Protein AF-A0A845Y458-F1 (afdb_monomer)

pLDDT: mean 92.08, std 4.62, range [66.06, 97.56]

Mean predicted aligned error: 4.81 Å

Sequence (166 aa):
ALAISMTICAVGYGLASWLGFNKGGILVETVLIVMLATLFPSYLGRITAAEKIGYLLMQVFFAVIGASANVEIVLRVGSVLFIFAGLILAIHLLVLLGVGRLLGLDLAELVIASNANMGGPTTAAAMATARQWDKLVTPAILCGTLGYAVATFIGVGLGNFLRSLG

Foldseek 3Di:
DVVVLVVLLVVLCVVCVVVVNNVCSVLSSLVSVVVCCVVPVVVVVVVPCPVVVVVVVVVVVVVVVVVPDDPVVCVVVVVVVVVVVVVVLVVLLCCLCVVCVVVVHDPLLSVLLSCCQPVNLVRSLVVCVVVVVNVCNVV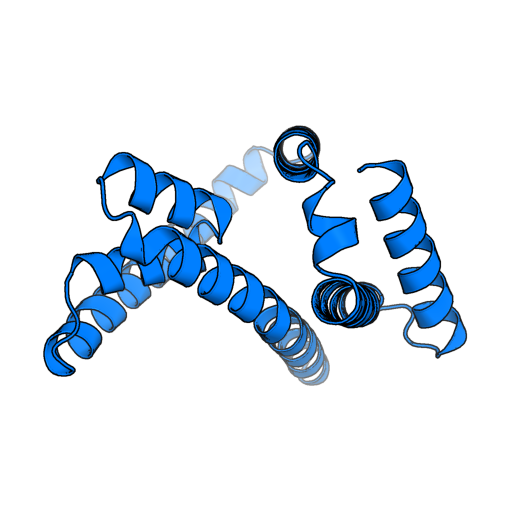SNCSSSVCCSPVSCVVVVVVVVVVVVD

Structure (mmCIF, N/CA/C/O backbone):
data_AF-A0A845Y458-F1
#
_entry.id   AF-A0A845Y458-F1
#
loop_
_atom_site.group_PDB
_atom_site.id
_atom_site.type_symbol
_atom_site.label_atom_id
_atom_site.label_alt_id
_atom_site.label_comp_id
_atom_site.label_asym_id
_atom_site.label_entity_id
_atom_site.label_seq_id
_atom_site.pdbx_PDB_ins_code
_atom_site.Cartn_x
_atom_site.Cartn_y
_atom_site.Cartn_z
_atom_site.occupancy
_atom_site.B_iso_or_equiv
_atom_site.auth_seq_id
_atom_site.auth_comp_id
_atom_site.auth_asym_id
_atom_site.auth_atom_id
_atom_site.pdbx_PDB_model_num
ATOM 1 N N . ALA A 1 1 ? 4.409 -18.755 8.802 1.00 85.00 1 ALA A N 1
ATOM 2 C CA . ALA A 1 1 ? 4.381 -17.508 8.010 1.00 85.00 1 ALA A CA 1
ATOM 3 C C . ALA A 1 1 ? 5.213 -17.668 6.742 1.00 85.00 1 ALA A C 1
ATOM 5 O O . ALA A 1 1 ? 4.617 -17.908 5.709 1.00 85.00 1 ALA A O 1
ATOM 6 N N . LEU A 1 2 ? 6.551 -17.679 6.829 1.00 90.12 2 LEU A N 1
ATOM 7 C CA . LEU A 1 2 ? 7.449 -17.759 5.662 1.00 90.12 2 LEU A CA 1
ATOM 8 C C . LEU A 1 2 ? 7.154 -18.914 4.704 1.00 90.12 2 LEU A C 1
ATOM 10 O O . LEU A 1 2 ? 6.979 -18.669 3.522 1.00 90.12 2 LEU A O 1
ATOM 14 N N . ALA A 1 3 ? 7.037 -20.147 5.209 1.00 91.69 3 ALA A N 1
ATOM 15 C CA . ALA A 1 3 ? 6.729 -21.300 4.361 1.00 91.69 3 ALA A CA 1
ATOM 16 C C . ALA A 1 3 ? 5.394 -21.133 3.615 1.00 91.69 3 ALA A C 1
ATOM 18 O O . ALA A 1 3 ? 5.312 -21.421 2.433 1.00 91.69 3 ALA A O 1
ATOM 19 N N . ILE A 1 4 ? 4.366 -20.601 4.286 1.00 90.69 4 ILE A N 1
ATOM 20 C CA . ILE A 1 4 ? 3.052 -20.352 3.676 1.00 90.69 4 ILE A CA 1
ATOM 21 C C . ILE A 1 4 ? 3.168 -19.276 2.595 1.00 90.69 4 ILE A C 1
ATOM 23 O O . ILE A 1 4 ? 2.682 -19.488 1.491 1.00 90.69 4 ILE A O 1
ATOM 27 N N . SER A 1 5 ? 3.848 -18.162 2.883 1.00 90.94 5 SER A N 1
ATOM 28 C CA . SER A 1 5 ? 4.104 -17.106 1.899 1.00 90.94 5 SER A CA 1
ATOM 29 C C . SER A 1 5 ? 4.884 -17.639 0.697 1.00 90.94 5 SER A C 1
ATOM 31 O O . SER A 1 5 ? 4.455 -17.435 -0.427 1.00 90.94 5 SER A O 1
ATOM 33 N N . MET A 1 6 ? 5.963 -18.399 0.912 1.00 92.31 6 MET A N 1
ATOM 34 C CA . MET A 1 6 ? 6.746 -19.014 -0.167 1.00 92.31 6 MET A CA 1
ATOM 35 C C . MET A 1 6 ? 5.905 -19.961 -1.022 1.00 92.31 6 MET A C 1
ATOM 37 O O . MET A 1 6 ? 5.991 -19.900 -2.244 1.00 92.31 6 MET A O 1
ATOM 41 N N . THR A 1 7 ? 5.068 -20.799 -0.406 1.00 93.12 7 THR A N 1
ATOM 42 C CA . THR A 1 7 ? 4.153 -21.682 -1.139 1.00 93.12 7 THR A CA 1
ATOM 43 C C . THR A 1 7 ? 3.141 -20.877 -1.948 1.00 93.12 7 THR A C 1
ATOM 45 O O . THR A 1 7 ? 2.923 -21.180 -3.116 1.00 93.12 7 THR A O 1
ATOM 48 N N . ILE A 1 8 ? 2.553 -19.833 -1.362 1.00 92.12 8 ILE A N 1
ATOM 49 C CA . ILE A 1 8 ? 1.607 -18.937 -2.039 1.00 92.12 8 ILE A CA 1
ATOM 50 C C . ILE A 1 8 ? 2.266 -18.253 -3.239 1.00 92.12 8 ILE A C 1
ATOM 52 O O . ILE A 1 8 ? 1.700 -18.291 -4.329 1.00 92.12 8 ILE A O 1
ATOM 56 N N . CYS A 1 9 ? 3.475 -17.711 -3.080 1.00 92.38 9 CYS A N 1
ATOM 57 C CA . CYS A 1 9 ? 4.224 -17.110 -4.180 1.00 92.38 9 CYS A CA 1
ATOM 58 C C . CYS A 1 9 ? 4.561 -18.157 -5.254 1.00 92.38 9 CYS A C 1
ATOM 60 O O . CYS A 1 9 ? 4.313 -17.925 -6.432 1.00 92.38 9 CYS A O 1
ATOM 62 N N . ALA A 1 10 ? 5.081 -19.329 -4.874 1.00 92.94 10 ALA A N 1
ATOM 63 C CA . ALA A 1 10 ? 5.452 -20.382 -5.821 1.00 92.94 10 ALA A CA 1
ATOM 64 C C . ALA A 1 10 ? 4.246 -20.869 -6.639 1.00 92.94 10 ALA A C 1
ATOM 66 O O . ALA A 1 10 ? 4.332 -20.992 -7.861 1.00 92.94 10 ALA A O 1
ATOM 67 N N . VAL A 1 11 ? 3.106 -21.084 -5.979 1.00 93.31 11 VAL A N 1
ATOM 68 C CA . VAL A 1 11 ? 1.846 -21.446 -6.638 1.00 93.31 11 VAL A CA 1
ATOM 69 C C . VAL A 1 11 ? 1.343 -20.296 -7.510 1.00 93.31 11 VAL A C 1
ATOM 71 O O . VAL A 1 11 ? 0.964 -20.534 -8.652 1.00 93.31 11 VAL A O 1
ATOM 74 N N . GLY A 1 12 ? 1.385 -19.054 -7.024 1.00 92.38 12 GLY A N 1
ATOM 75 C CA . GLY A 1 12 ? 0.951 -17.871 -7.770 1.00 92.38 12 GLY A CA 1
ATOM 76 C C . GLY A 1 12 ? 1.746 -17.655 -9.059 1.00 92.38 12 GLY A C 1
ATOM 77 O O . GLY A 1 12 ? 1.158 -17.539 -10.133 1.00 92.38 12 GLY A O 1
ATOM 78 N N . TYR A 1 13 ? 3.078 -17.676 -8.985 1.00 90.75 13 TYR A N 1
ATOM 79 C CA . TYR A 1 13 ? 3.945 -17.541 -10.160 1.00 90.75 13 TYR A CA 1
ATOM 80 C C . TYR A 1 13 ? 3.896 -18.774 -11.075 1.00 90.75 13 TYR A C 1
ATOM 82 O O . TYR A 1 13 ? 3.968 -18.622 -12.295 1.00 90.75 13 TYR A O 1
ATOM 90 N N . GLY A 1 14 ? 3.725 -19.980 -10.524 1.00 91.44 14 GLY A N 1
ATOM 91 C CA . GLY A 1 14 ? 3.512 -21.200 -11.308 1.00 91.44 14 GLY A CA 1
ATOM 92 C C . GLY A 1 14 ? 2.193 -21.182 -12.090 1.00 91.44 14 GLY A C 1
ATOM 93 O O . GLY A 1 14 ? 2.159 -21.535 -13.265 1.00 91.44 14 GLY A O 1
ATOM 94 N N . LEU A 1 15 ? 1.112 -20.701 -11.474 1.00 90.44 15 LEU A N 1
ATOM 95 C CA . LEU A 1 15 ? -0.169 -20.483 -12.150 1.00 90.44 15 LEU A CA 1
ATOM 96 C C . LEU A 1 15 ? -0.058 -19.383 -13.207 1.00 90.44 15 LEU A C 1
ATOM 98 O O . LEU A 1 15 ? -0.560 -19.547 -14.317 1.00 90.44 15 LEU A O 1
ATOM 102 N N . ALA A 1 16 ? 0.621 -18.278 -12.889 1.00 90.94 16 ALA A N 1
ATOM 103 C CA . ALA A 1 16 ? 0.821 -17.182 -13.829 1.00 90.94 16 ALA A CA 1
ATOM 104 C C . ALA A 1 16 ? 1.571 -17.637 -15.088 1.00 90.94 16 ALA A C 1
ATOM 106 O O . ALA A 1 16 ? 1.186 -17.252 -16.192 1.00 90.94 16 ALA A O 1
ATOM 107 N N . SER A 1 17 ? 2.601 -18.476 -14.942 1.00 88.25 17 SER A N 1
ATOM 108 C CA . SER A 1 17 ? 3.348 -19.004 -16.086 1.00 88.25 17 SER A CA 1
ATOM 109 C C . SER A 1 17 ? 2.536 -20.012 -16.900 1.00 88.25 17 SER A C 1
ATOM 111 O O . SER A 1 17 ? 2.533 -19.927 -18.128 1.00 88.25 17 SER A O 1
ATOM 113 N N . TRP A 1 18 ? 1.774 -20.894 -16.244 1.00 88.31 18 TRP A N 1
ATOM 114 C CA . TRP A 1 18 ? 0.879 -21.839 -16.920 1.00 88.31 18 TRP A CA 1
ATOM 115 C 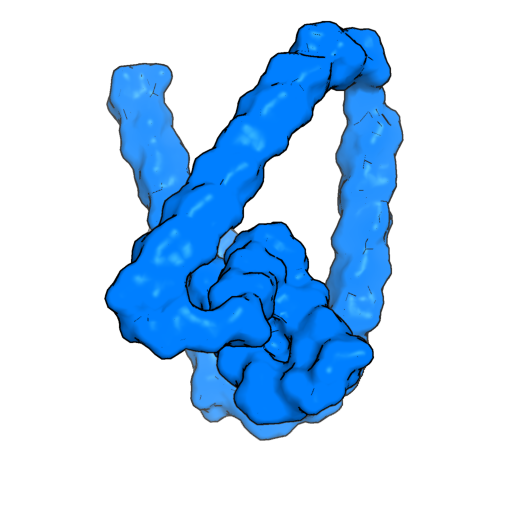C . TRP A 1 18 ? -0.218 -21.136 -17.734 1.00 88.31 18 TRP A C 1
ATOM 117 O O . TRP A 1 18 ? -0.524 -21.548 -18.850 1.00 88.31 18 TRP A O 1
ATOM 127 N N . LEU A 1 19 ? -0.757 -20.028 -17.217 1.00 84.75 19 LEU A N 1
ATOM 128 C CA . LEU A 1 19 ? -1.752 -19.196 -17.902 1.00 84.75 19 LEU A CA 1
ATOM 129 C C . LEU A 1 19 ? -1.147 -18.247 -18.958 1.00 84.75 19 LEU A C 1
ATOM 131 O O . LEU A 1 19 ? -1.882 -17.489 -19.586 1.00 84.75 19 LEU A O 1
ATOM 135 N N . GLY A 1 20 ? 0.178 -18.242 -19.150 1.00 81.12 20 GLY A N 1
ATOM 136 C CA . GLY A 1 20 ? 0.865 -17.368 -20.111 1.00 81.12 20 GLY A CA 1
ATOM 137 C C . GLY A 1 20 ? 1.071 -15.9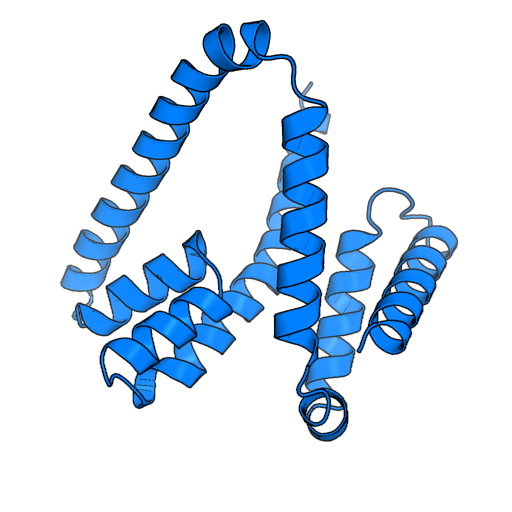16 -19.647 1.00 81.12 20 GLY A C 1
ATOM 138 O O . GLY A 1 20 ? 1.602 -15.096 -20.397 1.00 81.12 20 GLY A O 1
ATOM 139 N N . PHE A 1 21 ? 0.733 -15.582 -18.398 1.0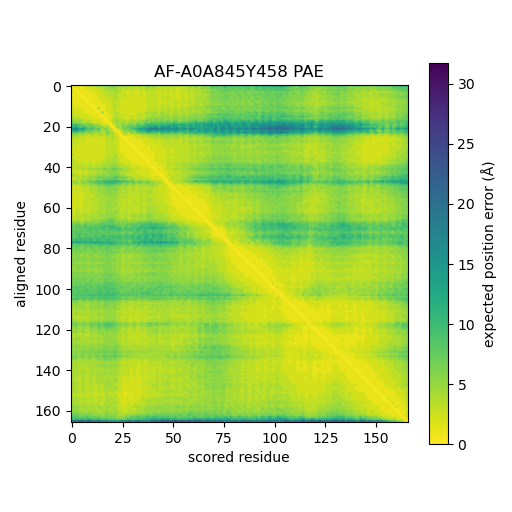0 79.19 21 PHE A N 1
ATOM 140 C CA . PHE A 1 21 ? 0.897 -14.256 -17.787 1.00 79.19 21 PHE A CA 1
ATOM 141 C C . PHE A 1 21 ? 2.263 -14.084 -17.101 1.00 79.19 21 PHE A C 1
ATOM 143 O O . PHE A 1 21 ? 2.352 -13.638 -15.956 1.00 79.19 21 PHE A O 1
ATOM 150 N N . ASN A 1 22 ? 3.361 -14.372 -17.805 1.00 69.06 22 ASN A N 1
ATOM 151 C CA . ASN A 1 22 ? 4.718 -14.365 -17.228 1.00 69.06 22 ASN A CA 1
ATOM 152 C C . ASN A 1 22 ? 5.145 -13.022 -16.590 1.00 69.06 22 ASN A C 1
ATOM 154 O O . ASN A 1 22 ? 6.001 -13.002 -15.713 1.00 69.06 22 ASN A O 1
ATOM 158 N N . LYS A 1 23 ? 4.547 -11.894 -17.004 1.00 71.25 23 LYS A N 1
ATOM 159 C CA . LYS A 1 23 ? 4.811 -10.548 -16.447 1.00 71.25 23 LYS A CA 1
ATOM 160 C C . LYS A 1 23 ? 3.756 -10.073 -15.435 1.00 71.25 23 LYS A C 1
ATOM 162 O O . LYS A 1 23 ? 3.877 -8.974 -14.909 1.00 71.25 23 LYS A O 1
ATOM 167 N N . GLY A 1 24 ? 2.724 -10.878 -15.180 1.00 80.50 24 GLY A N 1
ATOM 168 C CA . GLY A 1 24 ? 1.579 -10.545 -14.327 1.00 80.50 24 GLY A CA 1
ATOM 169 C C . GLY A 1 24 ? 1.517 -11.341 -13.023 1.00 80.50 24 GLY A C 1
ATOM 170 O O . GLY A 1 24 ? 0.462 -11.364 -12.398 1.00 80.50 24 GLY A O 1
ATOM 171 N N . GLY A 1 25 ? 2.608 -11.998 -12.609 1.00 86.81 25 GLY A N 1
ATOM 172 C CA . GLY A 1 25 ? 2.631 -12.876 -11.429 1.00 86.81 25 GLY A CA 1
ATOM 173 C C . GLY A 1 25 ? 2.080 -12.225 -10.158 1.00 86.81 25 GLY A C 1
ATOM 174 O O . GLY A 1 25 ? 1.285 -12.840 -9.455 1.00 86.81 25 GLY A O 1
ATOM 175 N N . ILE A 1 26 ? 2.382 -10.941 -9.938 1.00 89.12 26 ILE A N 1
ATOM 176 C CA . ILE A 1 26 ? 1.868 -10.170 -8.797 1.00 89.12 26 ILE A CA 1
ATOM 177 C C . ILE A 1 26 ? 0.335 -10.033 -8.790 1.00 89.12 26 ILE A C 1
ATOM 179 O O . ILE A 1 26 ? -0.280 -9.997 -7.727 1.00 89.12 26 ILE A O 1
ATOM 183 N N . LEU A 1 27 ? -0.307 -9.998 -9.964 1.00 91.62 27 LEU A N 1
ATOM 184 C CA . LEU A 1 27 ? -1.766 -9.938 -10.082 1.00 91.62 27 LEU A CA 1
ATOM 185 C C . LEU A 1 27 ? -2.394 -11.266 -9.657 1.00 91.62 27 LEU A C 1
ATOM 187 O O . LEU A 1 27 ? -3.338 -11.283 -8.872 1.00 91.62 27 LEU A O 1
ATOM 191 N N . VAL A 1 28 ? -1.837 -12.377 -10.147 1.00 91.94 28 VAL A N 1
ATOM 192 C CA . VAL A 1 28 ? -2.293 -13.732 -9.805 1.00 91.94 28 VAL A CA 1
ATOM 193 C C . VAL A 1 28 ? -2.088 -14.004 -8.317 1.00 91.94 28 VAL A C 1
ATOM 195 O O . VAL A 1 28 ? -2.994 -14.507 -7.656 1.00 91.94 28 VAL A O 1
ATOM 198 N N . GLU A 1 29 ? -0.938 -13.610 -7.771 1.00 91.94 29 GLU A N 1
ATOM 199 C CA . GLU A 1 29 ? -0.649 -13.700 -6.340 1.00 91.94 29 GLU A CA 1
ATOM 200 C C . GLU A 1 29 ? -1.650 -12.889 -5.507 1.00 91.94 29 GLU A C 1
ATOM 202 O O . GLU A 1 29 ? -2.165 -13.392 -4.509 1.00 91.94 29 GLU A O 1
ATOM 207 N N . THR A 1 30 ? -1.990 -11.675 -5.953 1.00 92.31 30 THR A N 1
ATOM 208 C CA . THR A 1 30 ? -2.968 -10.810 -5.281 1.00 92.31 30 THR A CA 1
ATOM 209 C C . THR A 1 30 ? -4.360 -11.447 -5.262 1.00 92.31 30 THR A C 1
ATOM 211 O O . THR A 1 30 ? -4.987 -11.498 -4.204 1.00 92.31 30 THR A O 1
ATOM 214 N N . VAL A 1 31 ? -4.839 -12.001 -6.386 1.00 93.19 31 VAL A N 1
ATOM 215 C CA . VAL A 1 31 ? -6.110 -12.756 -6.405 1.00 93.19 31 VAL A CA 1
ATOM 216 C C . VAL A 1 31 ? -6.047 -13.932 -5.436 1.00 93.19 31 VAL A C 1
ATOM 218 O O . VAL A 1 31 ? -6.977 -14.144 -4.657 1.00 93.19 31 VAL A O 1
ATOM 221 N N . LEU A 1 32 ? -4.954 -14.693 -5.472 1.00 93.56 32 LEU A N 1
ATOM 222 C CA . LEU A 1 32 ? -4.808 -15.907 -4.683 1.00 93.56 32 LEU A CA 1
ATOM 223 C C . LEU A 1 32 ? -4.814 -15.607 -3.180 1.00 93.56 32 LEU A C 1
ATOM 225 O O . LEU A 1 32 ? -5.559 -16.251 -2.441 1.00 93.56 32 LEU A O 1
ATOM 229 N N . ILE A 1 33 ? -4.057 -14.609 -2.715 1.00 92.88 33 ILE A N 1
ATOM 230 C CA . ILE A 1 33 ? -4.044 -14.261 -1.289 1.00 92.88 33 ILE A CA 1
ATOM 231 C C . ILE A 1 33 ? -5.375 -13.658 -0.830 1.00 92.88 33 ILE A C 1
ATOM 233 O O . ILE A 1 33 ? -5.843 -14.009 0.251 1.00 92.88 33 ILE A O 1
ATOM 237 N N . VAL A 1 34 ? -6.026 -12.818 -1.645 1.00 93.75 34 VAL A N 1
ATOM 238 C CA . VAL A 1 34 ? -7.350 -12.255 -1.319 1.00 93.75 34 VAL A CA 1
ATOM 239 C C . VAL A 1 34 ? -8.393 -13.368 -1.221 1.00 93.75 34 VAL A C 1
ATOM 241 O O . VAL A 1 34 ? -9.169 -13.404 -0.264 1.00 93.75 34 VAL A O 1
ATOM 244 N N . MET A 1 35 ? -8.378 -14.318 -2.160 1.00 94.50 35 MET A N 1
ATOM 245 C CA . MET A 1 35 ? -9.255 -15.488 -2.134 1.00 94.50 35 MET A CA 1
ATOM 246 C C . MET A 1 35 ? -9.014 -16.325 -0.872 1.00 94.50 35 MET A C 1
ATOM 248 O O . MET A 1 35 ? -9.961 -16.621 -0.145 1.00 94.50 35 MET A O 1
ATOM 252 N N . LEU A 1 36 ? -7.760 -16.671 -0.569 1.00 93.81 36 LEU A N 1
ATOM 253 C CA . LEU A 1 36 ? -7.421 -17.471 0.610 1.00 93.81 36 LEU A CA 1
ATOM 254 C C . LEU A 1 36 ? -7.775 -16.756 1.920 1.00 93.81 36 LEU A C 1
ATOM 256 O O . LEU A 1 36 ? -8.290 -17.395 2.836 1.00 93.81 36 LEU A O 1
ATOM 260 N N . ALA A 1 37 ? -7.546 -15.445 2.008 1.00 92.19 37 ALA A N 1
ATOM 261 C CA . ALA A 1 37 ? -7.916 -14.642 3.171 1.00 92.19 37 ALA A CA 1
ATOM 262 C C . ALA A 1 37 ? -9.430 -14.558 3.376 1.00 92.19 37 ALA A C 1
ATOM 264 O O . ALA A 1 37 ? -9.887 -14.543 4.517 1.00 92.19 37 ALA A O 1
ATOM 265 N N . THR A 1 38 ? -10.200 -14.570 2.288 1.00 93.12 38 THR A N 1
ATOM 266 C CA . THR A 1 38 ? -11.666 -14.537 2.333 1.00 93.12 38 THR A CA 1
ATOM 267 C C . THR A 1 38 ? -12.259 -15.907 2.669 1.00 93.12 38 THR A C 1
ATOM 269 O O . THR A 1 38 ? -13.182 -15.994 3.474 1.00 93.12 38 THR A O 1
ATOM 272 N N . LEU A 1 39 ? -11.728 -16.985 2.082 1.00 95.56 39 LEU A N 1
ATOM 273 C CA . LEU A 1 39 ? -12.247 -18.346 2.266 1.00 95.56 39 LEU A CA 1
ATOM 274 C C . LEU A 1 39 ? -11.770 -19.003 3.569 1.00 95.56 39 LEU A C 1
ATOM 276 O O . LEU A 1 39 ? -12.502 -19.796 4.159 1.00 95.56 39 LEU A O 1
ATOM 280 N N . PHE A 1 40 ? -10.561 -18.679 4.037 1.00 94.56 40 PHE A N 1
ATOM 281 C CA . PHE A 1 40 ? -9.940 -19.302 5.213 1.00 94.56 40 PHE A CA 1
ATOM 282 C C . PHE A 1 40 ? -9.438 -18.279 6.257 1.00 94.56 40 PHE A C 1
ATOM 284 O O . PHE A 1 40 ? -8.298 -18.390 6.732 1.00 94.56 40 PHE A O 1
ATOM 291 N N . PRO A 1 41 ? -10.271 -17.307 6.689 1.00 91.81 41 PRO A N 1
ATOM 292 C CA . PRO A 1 41 ? -9.842 -16.218 7.570 1.00 91.81 41 PRO A CA 1
ATOM 293 C C . PRO A 1 41 ? -9.344 -16.727 8.927 1.00 91.81 41 PRO A C 1
ATOM 295 O O . PRO A 1 41 ? -8.334 -16.253 9.442 1.00 91.81 41 PRO A O 1
ATOM 298 N N . SER A 1 42 ? -9.992 -17.749 9.496 1.00 91.50 42 SER A N 1
ATOM 299 C CA . SER A 1 42 ? -9.608 -18.318 10.795 1.00 91.50 42 SER A CA 1
ATOM 300 C C . SER A 1 42 ? -8.258 -19.036 10.767 1.00 91.50 42 SER A C 1
ATOM 302 O O . SER A 1 42 ? -7.587 -19.099 11.794 1.00 91.50 42 SER A O 1
ATOM 304 N N . TYR A 1 43 ? -7.854 -19.595 9.621 1.00 90.94 43 TYR A N 1
ATOM 305 C CA . TYR A 1 43 ? -6.563 -20.271 9.489 1.00 90.94 43 TYR A CA 1
ATOM 306 C C . TYR A 1 43 ? -5.433 -19.252 9.340 1.00 90.94 43 TYR A C 1
ATOM 308 O O . TYR A 1 43 ? -4.454 -19.308 10.085 1.00 90.9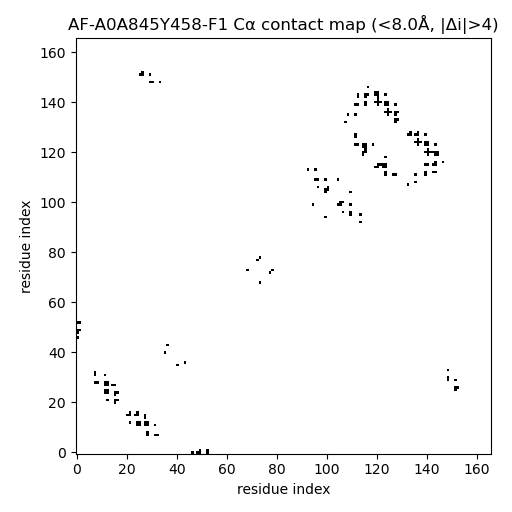4 43 TYR A O 1
ATOM 316 N N . LEU A 1 44 ? -5.594 -18.274 8.440 1.00 89.44 44 LEU A N 1
ATOM 317 C CA . LEU A 1 44 ? -4.592 -17.223 8.246 1.00 89.44 44 LEU A CA 1
ATOM 318 C C . LEU A 1 44 ? -4.484 -16.290 9.461 1.00 89.44 44 LEU A C 1
ATOM 320 O O . LEU A 1 44 ? -3.377 -15.893 9.818 1.00 89.44 44 LEU A O 1
ATOM 324 N N . GLY A 1 45 ? -5.588 -16.026 10.165 1.00 86.44 45 GLY A N 1
ATOM 325 C CA . GLY A 1 45 ? -5.598 -15.226 11.395 1.00 86.44 45 GLY A CA 1
ATOM 326 C C . GLY A 1 45 ? -4.800 -15.835 12.557 1.00 86.44 45 GLY A C 1
ATOM 327 O O . GLY A 1 45 ? -4.401 -15.117 13.468 1.00 86.44 45 GLY A O 1
ATOM 328 N N . ARG A 1 46 ? -4.496 -17.143 12.524 1.00 89.50 46 ARG A N 1
ATOM 329 C CA . ARG A 1 46 ? -3.612 -17.794 13.514 1.00 89.50 46 ARG A CA 1
ATOM 330 C C . ARG A 1 46 ? -2.130 -17.492 13.281 1.00 89.50 46 ARG A C 1
ATOM 332 O O . ARG A 1 46 ? -1.300 -17.809 14.133 1.00 89.50 46 ARG A O 1
ATOM 339 N N . ILE A 1 47 ? -1.768 -16.902 12.142 1.00 88.06 47 ILE A N 1
ATOM 340 C CA . ILE A 1 47 ? -0.380 -16.595 11.794 1.00 88.06 47 ILE A CA 1
ATOM 341 C C . ILE A 1 47 ? 0.016 -15.252 12.422 1.00 88.06 47 ILE A C 1
ATOM 343 O O . ILE A 1 47 ? 0.045 -14.212 11.773 1.00 88.06 47 ILE A O 1
ATOM 347 N N . THR A 1 48 ? 0.375 -15.280 13.701 1.00 80.44 48 THR A N 1
ATOM 348 C CA . THR A 1 48 ? 0.611 -14.069 14.510 1.00 80.44 48 THR A CA 1
ATOM 349 C C . THR A 1 48 ? 1.912 -13.319 14.199 1.00 80.44 48 THR A C 1
ATOM 351 O O . THR A 1 48 ? 2.038 -12.143 14.525 1.00 80.44 48 THR A O 1
ATOM 354 N N . ALA A 1 49 ? 2.897 -13.966 13.567 1.00 85.00 49 ALA A N 1
ATOM 355 C CA . ALA A 1 49 ? 4.218 -13.378 13.308 1.00 85.00 49 ALA A CA 1
ATOM 356 C C . ALA A 1 49 ? 4.423 -12.870 11.867 1.00 85.00 49 ALA A C 1
ATOM 358 O O . ALA A 1 49 ? 5.521 -12.421 11.535 1.00 85.00 49 ALA A O 1
ATOM 359 N N . ALA A 1 50 ? 3.406 -12.959 10.999 1.00 87.25 50 ALA A N 1
ATOM 360 C CA . ALA A 1 50 ? 3.546 -12.616 9.580 1.00 87.25 50 ALA A CA 1
ATOM 361 C C . ALA A 1 50 ? 3.979 -11.158 9.366 1.00 87.25 50 ALA A C 1
ATOM 363 O O . ALA A 1 50 ? 4.910 -10.910 8.605 1.00 87.25 50 ALA A O 1
ATOM 364 N N . GLU A 1 51 ? 3.367 -10.218 10.088 1.00 84.50 51 GLU A N 1
ATOM 365 C CA . GLU A 1 51 ? 3.660 -8.786 9.974 1.00 84.50 51 GLU A CA 1
ATOM 366 C C . GLU A 1 51 ? 5.109 -8.454 10.359 1.00 84.50 51 GLU A C 1
ATOM 368 O O . GLU A 1 51 ? 5.830 -7.831 9.584 1.00 84.50 51 GLU A O 1
ATOM 373 N N . LYS A 1 52 ? 5.570 -8.931 11.524 1.00 87.94 52 LYS A N 1
ATOM 374 C CA . LYS A 1 52 ? 6.933 -8.667 12.019 1.00 87.94 52 LYS A CA 1
ATOM 375 C C . LYS A 1 52 ? 8.000 -9.190 11.059 1.00 87.94 52 LYS A C 1
ATOM 377 O O . LYS A 1 52 ? 8.984 -8.506 10.792 1.00 87.94 52 LYS A O 1
ATOM 382 N N . ILE A 1 53 ? 7.798 -10.400 10.536 1.00 91.56 53 ILE A N 1
ATOM 383 C CA . ILE A 1 53 ? 8.725 -11.017 9.584 1.00 91.56 53 ILE A CA 1
ATOM 384 C C . ILE A 1 53 ? 8.682 -10.283 8.239 1.00 91.56 53 ILE A C 1
ATOM 386 O O . ILE A 1 53 ? 9.735 -10.022 7.662 1.00 91.56 53 ILE A O 1
ATOM 390 N N . GLY A 1 54 ? 7.491 -9.914 7.757 1.00 89.25 54 GLY A N 1
ATOM 391 C CA . GLY A 1 54 ? 7.332 -9.134 6.530 1.00 89.25 54 GLY A CA 1
ATOM 392 C C . GLY A 1 54 ? 8.038 -7.782 6.612 1.00 89.25 54 GLY A C 1
ATOM 393 O O . GLY A 1 54 ? 8.789 -7.432 5.706 1.00 89.25 54 GLY A O 1
ATOM 394 N N . TYR A 1 55 ? 7.883 -7.067 7.730 1.00 89.50 55 TYR A N 1
ATOM 395 C CA . TYR A 1 55 ? 8.590 -5.810 7.977 1.00 89.50 55 TYR A CA 1
ATOM 396 C C . TYR A 1 55 ? 10.110 -6.004 7.980 1.00 89.50 55 TYR A C 1
ATOM 398 O O . TYR A 1 55 ? 10.817 -5.268 7.298 1.00 89.50 55 TYR A O 1
ATOM 406 N N . LEU A 1 56 ? 10.616 -7.021 8.687 1.00 93.56 56 LEU A N 1
ATOM 407 C CA . LEU A 1 56 ? 12.047 -7.332 8.711 1.00 93.56 56 LEU A CA 1
ATOM 408 C C . LEU A 1 56 ? 12.600 -7.580 7.298 1.00 93.56 56 LEU A C 1
ATOM 410 O O . LEU A 1 56 ? 13.619 -7.000 6.927 1.00 93.56 56 LEU A O 1
ATOM 414 N N . LEU A 1 57 ? 11.922 -8.407 6.499 1.00 93.69 57 LEU A N 1
ATOM 415 C CA . LEU A 1 57 ? 12.335 -8.692 5.123 1.00 93.69 57 LEU A CA 1
ATOM 416 C C . LEU A 1 57 ? 12.257 -7.454 4.224 1.00 93.69 57 LEU A C 1
ATOM 418 O O . LEU A 1 57 ? 13.146 -7.252 3.400 1.00 93.69 57 LEU A O 1
ATOM 422 N N . MET A 1 58 ? 11.245 -6.604 4.412 1.00 92.12 58 MET A N 1
ATOM 423 C CA . MET A 1 58 ? 11.127 -5.338 3.689 1.00 92.12 58 MET A CA 1
ATOM 424 C C . MET A 1 58 ? 12.302 -4.399 4.003 1.00 92.12 58 MET A C 1
ATOM 426 O O . MET A 1 58 ? 12.849 -3.778 3.095 1.00 92.12 58 MET A O 1
ATOM 430 N N . GLN A 1 59 ? 12.747 -4.330 5.263 1.00 94.62 59 GLN A N 1
ATOM 431 C CA . GLN A 1 59 ? 13.929 -3.541 5.630 1.00 94.62 59 GLN A CA 1
ATOM 432 C C . GLN A 1 59 ? 15.199 -4.066 4.952 1.00 94.62 59 GLN A C 1
ATOM 434 O O . GLN A 1 59 ? 15.977 -3.276 4.423 1.00 94.62 59 GLN A O 1
ATOM 439 N N . VAL A 1 60 ? 15.390 -5.390 4.906 1.00 96.50 60 VAL A N 1
ATOM 440 C CA . VAL A 1 60 ? 16.516 -6.001 4.175 1.00 96.50 60 VAL A CA 1
ATOM 441 C C . VAL A 1 60 ? 16.442 -5.662 2.683 1.00 96.50 60 VAL A C 1
ATOM 443 O O . VAL A 1 60 ? 17.443 -5.258 2.097 1.00 96.50 60 VAL A O 1
ATOM 446 N N . PHE A 1 61 ? 15.260 -5.761 2.076 1.00 94.88 61 PHE A N 1
ATOM 447 C CA . PHE A 1 61 ? 15.034 -5.399 0.676 1.00 94.88 61 PHE A CA 1
ATOM 448 C C . PHE A 1 61 ? 15.387 -3.932 0.385 1.00 94.88 61 PHE A C 1
ATOM 450 O O . PHE A 1 61 ? 16.154 -3.656 -0.540 1.00 94.88 61 PHE A O 1
ATOM 457 N N . PHE A 1 62 ? 14.905 -2.989 1.199 1.00 93.00 62 PHE A N 1
ATOM 458 C CA . PHE A 1 62 ? 15.234 -1.571 1.036 1.00 93.00 62 PHE A CA 1
ATOM 459 C C . PHE A 1 62 ? 16.710 -1.268 1.287 1.00 93.00 62 PHE A C 1
ATOM 461 O O . PHE A 1 62 ? 17.287 -0.459 0.560 1.00 93.00 62 PHE A O 1
ATOM 468 N N . ALA A 1 63 ? 17.343 -1.937 2.251 1.00 95.94 63 ALA A N 1
ATOM 469 C CA . ALA A 1 63 ? 18.776 -1.800 2.488 1.00 95.94 63 ALA A CA 1
ATOM 470 C C . ALA A 1 63 ? 19.593 -2.234 1.261 1.00 95.94 63 ALA A C 1
ATOM 472 O O . ALA A 1 63 ? 20.520 -1.530 0.866 1.00 95.94 63 ALA A O 1
ATOM 473 N N . VAL A 1 64 ? 19.222 -3.345 0.615 1.00 96.44 64 VAL A N 1
ATOM 474 C CA . VAL A 1 64 ? 19.885 -3.824 -0.610 1.00 96.44 64 VAL A CA 1
ATOM 475 C C . VAL A 1 64 ? 19.668 -2.864 -1.783 1.00 96.44 64 VAL A C 1
ATOM 477 O O . VAL A 1 64 ? 20.628 -2.563 -2.495 1.00 96.44 64 VAL A O 1
ATOM 480 N N . ILE A 1 65 ? 18.452 -2.338 -1.974 1.00 93.50 65 ILE A N 1
ATOM 481 C CA . ILE A 1 65 ? 18.181 -1.315 -3.001 1.00 93.50 65 ILE A CA 1
ATOM 482 C C . ILE A 1 65 ? 19.038 -0.071 -2.761 1.00 93.50 65 ILE A C 1
ATOM 484 O O . ILE A 1 65 ? 19.672 0.420 -3.692 1.00 93.50 65 ILE A O 1
ATOM 488 N N . GLY A 1 66 ? 19.086 0.415 -1.519 1.00 91.12 66 GLY A N 1
ATOM 489 C CA . GLY A 1 66 ? 19.877 1.585 -1.146 1.00 91.12 66 GLY A CA 1
ATOM 490 C C . GLY A 1 66 ? 21.376 1.366 -1.347 1.00 91.12 66 GLY A C 1
ATOM 491 O O . GLY A 1 66 ? 22.038 2.210 -1.941 1.00 91.12 66 GLY A O 1
ATOM 492 N N . ALA A 1 67 ? 21.902 0.214 -0.925 1.00 94.00 67 ALA A N 1
ATOM 493 C CA . ALA A 1 67 ? 23.309 -0.143 -1.108 1.00 94.00 67 ALA A CA 1
ATOM 494 C C . ALA A 1 67 ? 23.697 -0.310 -2.588 1.00 94.00 67 ALA A C 1
ATOM 496 O O . ALA A 1 67 ? 24.841 -0.059 -2.954 1.00 94.00 67 ALA A O 1
ATOM 497 N N . SER A 1 68 ? 22.748 -0.713 -3.439 1.00 92.88 68 SER A N 1
ATOM 498 C CA . SER A 1 68 ? 22.956 -0.862 -4.886 1.00 92.88 68 SER A CA 1
ATOM 499 C C . SER A 1 68 ? 22.774 0.451 -5.660 1.00 92.88 68 SER A C 1
ATOM 501 O O . SER A 1 68 ? 23.022 0.490 -6.867 1.00 92.88 68 SER A O 1
ATOM 503 N N . ALA A 1 69 ? 22.317 1.523 -5.007 1.00 91.00 69 ALA A N 1
ATOM 504 C CA . ALA A 1 69 ? 22.050 2.799 -5.654 1.00 91.00 69 ALA A CA 1
ATOM 505 C C . ALA A 1 69 ? 23.332 3.625 -5.843 1.00 91.00 69 ALA A C 1
ATOM 507 O O . ALA A 1 69 ? 24.186 3.719 -4.963 1.00 91.00 69 ALA A O 1
ATOM 508 N N . ASN A 1 70 ? 23.444 4.296 -6.991 1.00 91.69 70 ASN A N 1
ATOM 509 C CA . ASN A 1 70 ? 24.517 5.256 -7.233 1.00 91.69 70 ASN A CA 1
ATOM 510 C C . ASN A 1 70 ? 24.164 6.607 -6.586 1.00 91.69 70 ASN A C 1
ATOM 512 O O . ASN A 1 70 ? 23.223 7.277 -7.015 1.00 91.69 70 ASN A O 1
ATOM 516 N N . VAL A 1 71 ? 24.945 7.016 -5.583 1.00 89.38 71 VAL A N 1
ATOM 517 C CA . VAL A 1 71 ? 24.708 8.249 -4.811 1.00 89.38 71 VAL A CA 1
ATOM 518 C C . VAL A 1 71 ? 24.709 9.501 -5.695 1.00 89.38 71 VAL A C 1
ATOM 520 O O . VAL A 1 71 ? 23.881 10.385 -5.495 1.00 89.38 71 VAL A O 1
ATOM 523 N N . GLU A 1 72 ? 25.572 9.575 -6.707 1.00 90.69 72 GLU A N 1
ATOM 524 C CA . GLU A 1 72 ? 25.636 10.718 -7.625 1.00 90.69 72 GLU A CA 1
ATOM 525 C C . GLU A 1 72 ? 24.351 10.845 -8.457 1.00 90.69 72 GLU A C 1
ATOM 527 O O . GLU A 1 72 ? 23.762 11.926 -8.545 1.00 90.69 72 GLU A O 1
ATOM 532 N N . ILE A 1 73 ? 23.853 9.729 -9.001 1.00 89.31 73 ILE A N 1
ATOM 533 C CA . ILE A 1 73 ? 22.582 9.700 -9.745 1.00 89.31 73 ILE A CA 1
ATOM 534 C C . ILE A 1 73 ? 21.415 10.059 -8.821 1.00 89.31 73 ILE A C 1
ATOM 536 O O . ILE A 1 73 ? 20.545 10.848 -9.201 1.00 89.31 73 ILE A O 1
ATOM 540 N N . VAL A 1 74 ? 21.404 9.519 -7.600 1.00 87.81 74 VAL A N 1
ATOM 541 C CA . VAL A 1 74 ? 20.370 9.813 -6.601 1.00 87.81 74 VAL A CA 1
ATOM 542 C C . VAL A 1 74 ? 20.370 11.293 -6.231 1.00 87.81 74 VAL A C 1
ATOM 544 O O . VAL A 1 74 ? 19.302 11.884 -6.151 1.00 87.81 74 VAL A O 1
ATOM 547 N N . LEU A 1 75 ? 21.520 11.942 -6.063 1.00 88.12 75 LEU A N 1
ATOM 548 C CA . LEU A 1 75 ? 21.550 13.379 -5.769 1.00 88.12 75 LEU A CA 1
ATOM 549 C C . LEU A 1 75 ? 21.085 14.221 -6.966 1.00 88.12 75 LEU A C 1
ATOM 551 O O . LEU A 1 75 ? 20.365 15.209 -6.792 1.00 88.12 75 LEU A O 1
ATOM 555 N N . ARG A 1 76 ? 21.439 13.809 -8.189 1.00 89.06 76 ARG A N 1
ATOM 556 C CA . ARG A 1 76 ? 21.087 14.539 -9.414 1.00 89.06 76 ARG A CA 1
ATOM 557 C C . ARG A 1 76 ? 19.605 14.434 -9.775 1.00 89.06 76 ARG A C 1
ATOM 559 O O . ARG A 1 76 ? 19.006 15.429 -10.168 1.00 89.06 76 ARG A O 1
ATOM 566 N N . VAL A 1 77 ? 19.021 13.241 -9.668 1.00 89.88 77 VAL A N 1
ATOM 567 C CA . VAL A 1 77 ? 17.634 12.956 -10.090 1.00 89.88 77 VAL A CA 1
ATOM 568 C C . VAL A 1 77 ? 16.684 12.888 -8.895 1.00 89.88 77 VAL A C 1
ATOM 570 O O . VAL A 1 77 ? 15.531 13.313 -8.978 1.00 89.88 77 VAL A O 1
ATOM 573 N N . GLY A 1 78 ? 17.162 12.381 -7.762 1.00 87.69 78 GLY A N 1
ATOM 574 C CA . GLY A 1 78 ? 16.356 12.162 -6.566 1.00 87.69 78 GLY A CA 1
ATOM 575 C C . GLY A 1 78 ? 15.833 13.448 -5.939 1.00 87.69 78 GLY A C 1
ATOM 576 O O . GLY A 1 78 ? 14.750 13.415 -5.376 1.00 87.69 78 GLY A O 1
ATOM 577 N N . SER A 1 79 ? 16.512 14.589 -6.095 1.00 87.94 79 SER A N 1
ATOM 578 C CA . SER A 1 79 ? 15.989 15.890 -5.642 1.00 87.94 79 SER A CA 1
ATOM 579 C C . SER A 1 79 ? 14.681 16.268 -6.350 1.00 87.94 79 SER A C 1
ATOM 581 O O . SER A 1 79 ? 13.700 16.624 -5.699 1.00 87.94 79 SER A O 1
ATOM 583 N N . VAL A 1 80 ? 14.629 16.113 -7.676 1.00 93.31 80 VAL A N 1
ATOM 584 C CA . VAL A 1 80 ? 13.419 16.361 -8.475 1.00 93.31 80 VAL A CA 1
ATOM 585 C C . VAL A 1 80 ? 12.329 15.352 -8.126 1.00 93.31 80 VAL A C 1
ATOM 587 O O . VAL A 1 80 ? 11.186 15.748 -7.908 1.00 93.31 80 VAL A O 1
ATOM 590 N N . LEU A 1 81 ? 12.672 14.065 -8.010 1.00 92.44 81 LEU A N 1
ATOM 591 C CA . LEU A 1 81 ? 11.713 13.029 -7.611 1.00 92.44 81 LEU A CA 1
ATOM 592 C C . LEU A 1 81 ? 11.171 13.257 -6.195 1.00 92.44 81 LEU A C 1
ATOM 594 O O . LEU A 1 81 ? 9.993 13.013 -5.954 1.00 92.44 81 LEU A O 1
ATOM 598 N N . PHE A 1 82 ? 11.996 13.758 -5.277 1.00 90.50 82 PHE A N 1
ATOM 599 C CA . PHE A 1 82 ? 11.596 14.078 -3.911 1.00 90.50 82 PHE A CA 1
ATOM 600 C C . PHE A 1 82 ? 10.600 15.238 -3.875 1.00 90.50 82 PHE A C 1
ATOM 602 O O . PHE A 1 82 ? 9.562 15.130 -3.227 1.00 90.50 82 PHE A O 1
ATOM 609 N N . ILE A 1 83 ? 10.872 16.321 -4.612 1.00 94.25 83 ILE A N 1
ATOM 610 C CA . ILE A 1 83 ? 9.939 17.452 -4.737 1.00 94.25 83 ILE A CA 1
ATOM 611 C C . ILE A 1 83 ? 8.643 16.996 -5.410 1.00 94.25 83 ILE A C 1
ATOM 613 O O . ILE A 1 83 ? 7.558 17.336 -4.943 1.00 94.25 83 ILE A O 1
ATOM 617 N N . PHE A 1 84 ? 8.743 16.203 -6.477 1.00 94.25 84 PHE A N 1
ATOM 618 C CA . PHE A 1 84 ? 7.585 15.674 -7.190 1.00 94.25 84 PHE A CA 1
ATOM 619 C C . PHE A 1 84 ? 6.715 14.792 -6.291 1.00 94.25 84 PHE A C 1
ATOM 621 O O . PHE A 1 84 ? 5.506 15.003 -6.210 1.00 94.25 84 PHE A O 1
ATOM 628 N N . ALA A 1 85 ? 7.328 13.862 -5.555 1.00 93.56 85 ALA A N 1
ATOM 629 C CA . ALA A 1 85 ? 6.633 13.060 -4.560 1.00 93.56 85 ALA A CA 1
ATOM 630 C C . ALA A 1 85 ? 5.985 13.967 -3.509 1.00 93.56 85 ALA A C 1
ATOM 632 O O . ALA A 1 85 ? 4.778 13.890 -3.320 1.00 93.56 85 ALA A O 1
ATOM 633 N N . GLY A 1 86 ? 6.740 14.887 -2.900 1.00 94.69 86 GLY A N 1
ATOM 634 C CA . GLY A 1 86 ? 6.229 15.829 -1.902 1.00 94.69 86 GLY A CA 1
ATOM 635 C C . GLY A 1 86 ? 5.030 16.645 -2.390 1.00 94.69 86 GLY A C 1
ATOM 636 O O . GLY A 1 86 ? 4.064 16.814 -1.647 1.00 94.69 86 GLY A O 1
ATOM 637 N N . LEU A 1 87 ? 5.040 17.082 -3.651 1.00 96.50 87 LEU A N 1
ATOM 638 C CA . LEU A 1 87 ? 3.913 17.768 -4.278 1.00 96.50 87 LEU A CA 1
ATOM 639 C C . LEU A 1 87 ? 2.685 16.856 -4.388 1.00 96.50 87 LEU A C 1
ATOM 641 O O . LEU A 1 87 ? 1.588 17.280 -4.026 1.00 96.50 87 LEU A O 1
ATOM 645 N N . ILE A 1 88 ? 2.858 15.607 -4.831 1.00 95.75 88 ILE A N 1
ATOM 646 C CA . ILE A 1 88 ? 1.770 14.618 -4.869 1.00 95.75 88 ILE A CA 1
ATOM 647 C C . ILE A 1 88 ? 1.184 14.419 -3.466 1.00 95.75 88 ILE A C 1
ATOM 649 O O . ILE A 1 88 ? -0.036 14.458 -3.317 1.00 95.75 88 ILE A O 1
ATOM 653 N N . LEU A 1 89 ? 2.028 14.264 -2.437 1.00 94.12 89 LEU A N 1
ATOM 654 C CA . LEU A 1 89 ? 1.575 14.093 -1.048 1.00 94.12 89 LEU A CA 1
ATOM 655 C C . LEU A 1 89 ? 0.801 15.319 -0.551 1.00 94.12 89 LEU A C 1
ATOM 657 O O . LEU A 1 89 ? -0.232 15.176 0.103 1.00 94.12 89 LEU A O 1
ATOM 661 N N . ALA A 1 90 ? 1.292 16.520 -0.860 1.00 94.62 90 ALA A N 1
ATOM 662 C CA . ALA A 1 90 ? 0.657 17.768 -0.460 1.00 94.62 90 ALA A CA 1
ATOM 663 C C . ALA A 1 90 ? -0.718 17.925 -1.118 1.00 94.62 90 ALA A C 1
ATOM 665 O O . ALA A 1 90 ? -1.696 18.201 -0.427 1.00 94.62 90 ALA A O 1
ATOM 666 N N . ILE A 1 91 ? -0.811 17.693 -2.431 1.00 96.88 91 ILE A N 1
ATOM 667 C CA . ILE A 1 91 ? -2.082 17.743 -3.164 1.00 96.88 91 ILE A CA 1
ATOM 668 C C . ILE A 1 91 ? -3.043 16.679 -2.628 1.00 96.88 91 ILE A C 1
ATOM 670 O O . ILE A 1 91 ? -4.189 17.006 -2.330 1.00 96.88 91 ILE A O 1
ATOM 674 N N . HIS A 1 92 ? -2.580 15.437 -2.447 1.00 95.25 92 HIS A N 1
ATOM 675 C CA . HIS A 1 92 ? -3.364 14.350 -1.849 1.00 95.25 92 HIS A CA 1
ATOM 676 C C . HIS A 1 92 ? -3.960 14.769 -0.504 1.00 95.25 92 HIS A C 1
ATOM 678 O O . HIS A 1 92 ? -5.171 14.675 -0.313 1.00 95.25 92 HIS A O 1
ATOM 684 N N . LEU A 1 93 ? -3.138 15.297 0.408 1.00 93.31 93 LEU A N 1
ATOM 685 C CA . LEU A 1 93 ? -3.596 15.705 1.733 1.00 93.31 93 LEU A CA 1
ATOM 686 C C . LEU A 1 93 ? -4.574 16.886 1.669 1.00 93.31 93 LEU A C 1
ATOM 688 O O . LEU A 1 93 ? -5.592 16.866 2.359 1.00 93.31 93 LEU A O 1
ATOM 692 N N . LEU A 1 94 ? -4.295 17.896 0.841 1.00 94.44 94 LEU A N 1
ATOM 693 C CA . LEU A 1 94 ? -5.167 19.062 0.676 1.00 94.44 94 LEU A CA 1
ATOM 694 C C . LEU A 1 94 ? -6.536 18.671 0.116 1.00 94.44 94 LEU A C 1
ATOM 696 O O . LEU A 1 94 ? -7.560 19.099 0.650 1.00 94.44 94 LEU A O 1
ATOM 700 N N . VAL A 1 95 ? -6.562 17.841 -0.928 1.00 95.88 95 VAL A N 1
ATOM 701 C CA . VAL A 1 95 ? -7.806 17.361 -1.542 1.00 95.88 95 VAL A CA 1
ATOM 702 C C . VAL A 1 95 ? -8.577 16.487 -0.559 1.00 95.88 95 VAL A C 1
ATOM 704 O O . VAL A 1 95 ? -9.772 16.703 -0.371 1.00 95.88 95 VAL A O 1
ATOM 707 N N . LEU A 1 96 ? -7.905 15.550 0.114 1.00 95.31 96 LEU A N 1
ATOM 708 C CA . LEU A 1 96 ? -8.545 14.649 1.069 1.00 95.31 96 LEU A CA 1
ATOM 709 C C . LEU A 1 96 ? -9.165 15.415 2.243 1.00 95.31 96 LEU A C 1
ATOM 711 O O . LEU A 1 96 ? -10.317 15.169 2.590 1.00 95.31 96 LEU A O 1
ATOM 715 N N . LEU A 1 97 ? -8.433 16.366 2.833 1.00 93.38 97 LEU A N 1
ATOM 716 C CA . LEU A 1 97 ? -8.947 17.179 3.935 1.00 93.38 97 LEU A CA 1
ATOM 717 C C . LEU A 1 97 ? -10.045 18.141 3.473 1.00 93.38 97 LEU A C 1
ATOM 719 O O . LEU A 1 97 ? -11.048 18.286 4.167 1.00 93.38 97 LEU A O 1
ATOM 723 N N . GLY A 1 98 ? -9.882 18.783 2.314 1.00 94.44 98 GLY A N 1
ATOM 724 C CA . GLY A 1 98 ? -10.857 19.734 1.780 1.00 94.44 98 GLY A CA 1
ATOM 725 C C . GLY A 1 98 ? -12.182 19.068 1.413 1.00 94.44 98 GLY A C 1
ATOM 726 O O . GLY A 1 98 ? -13.234 19.447 1.928 1.00 94.44 98 GLY A O 1
ATOM 727 N N . VAL A 1 99 ? -12.130 18.038 0.564 1.00 95.38 99 VAL A N 1
ATOM 728 C CA . VAL A 1 99 ? -13.319 17.288 0.131 1.00 95.38 99 VAL A CA 1
ATOM 729 C C . VAL A 1 99 ? -13.913 16.512 1.298 1.00 95.38 99 VAL A C 1
ATOM 731 O O . VAL A 1 99 ? -15.119 16.559 1.517 1.00 95.38 99 VAL A O 1
ATOM 734 N N . GLY A 1 100 ? -13.079 15.845 2.094 1.00 93.75 100 GLY A N 1
ATOM 735 C CA . GLY A 1 100 ? -13.533 15.071 3.242 1.00 93.75 100 GLY A CA 1
ATOM 736 C C . GLY A 1 100 ? -14.279 15.911 4.272 1.00 93.75 100 GLY A C 1
ATOM 737 O O . GLY A 1 100 ? -15.336 15.510 4.755 1.00 93.75 100 GLY A O 1
ATOM 738 N N . ARG A 1 101 ? -13.789 17.125 4.544 1.00 91.88 101 ARG A N 1
ATOM 739 C CA . ARG A 1 101 ? -14.468 18.062 5.442 1.00 91.88 101 ARG A CA 1
ATOM 740 C C . ARG A 1 101 ? -15.779 18.588 4.858 1.00 91.88 101 ARG A C 1
ATOM 742 O O . ARG A 1 101 ? -16.727 18.770 5.614 1.00 91.88 101 ARG A O 1
ATOM 749 N N . LEU A 1 102 ? -15.861 18.790 3.539 1.00 93.88 102 LEU A N 1
ATOM 750 C CA . LEU A 1 102 ? -17.115 19.148 2.864 1.00 93.88 102 LEU A CA 1
ATOM 751 C C . LEU A 1 102 ? -18.160 18.022 2.950 1.00 93.88 102 LEU A C 1
ATOM 753 O O . LEU A 1 102 ? -19.350 18.298 3.058 1.00 93.88 102 LEU A O 1
ATOM 757 N N . LEU A 1 103 ? -17.712 16.765 2.953 1.00 95.38 103 LEU A N 1
ATOM 758 C CA . LEU A 1 103 ? -18.556 15.579 3.133 1.00 95.38 103 LEU A CA 1
ATOM 759 C C . LEU A 1 103 ? -18.919 15.297 4.603 1.00 95.38 103 LEU A C 1
ATOM 761 O O . LEU A 1 103 ? -19.620 14.326 4.876 1.00 95.38 103 LEU A O 1
ATOM 765 N N . GLY A 1 104 ? -18.463 16.128 5.548 1.00 94.38 104 GLY A N 1
ATOM 766 C CA . GLY A 1 104 ? -18.762 15.976 6.973 1.00 94.38 104 GLY A CA 1
ATOM 767 C C . GLY A 1 104 ? -17.989 14.856 7.677 1.00 94.38 104 GLY A C 1
ATOM 768 O O . GLY A 1 104 ? -18.401 14.444 8.758 1.00 94.38 104 GLY A O 1
ATOM 769 N N . LEU A 1 105 ? -16.891 14.367 7.088 1.00 94.62 105 LEU A N 1
ATOM 770 C CA . LEU A 1 105 ? -16.034 13.347 7.700 1.00 94.62 105 LEU A CA 1
ATOM 771 C C . LEU A 1 105 ? -15.183 13.939 8.827 1.00 94.62 105 LEU A C 1
ATOM 773 O O . LEU A 1 105 ? -14.723 15.088 8.742 1.00 94.62 105 LEU A O 1
ATOM 777 N N . ASP A 1 106 ? -14.939 13.144 9.868 1.00 95.00 106 ASP A N 1
ATOM 778 C CA . ASP A 1 106 ? -14.107 13.583 10.987 1.00 95.00 106 ASP A CA 1
ATOM 779 C C . ASP A 1 106 ? -12.616 13.574 10.613 1.00 95.00 106 ASP A C 1
ATOM 781 O O . ASP A 1 106 ? -12.141 12.775 9.802 1.00 95.00 106 ASP A O 1
ATOM 785 N N . LEU A 1 107 ? -11.835 14.451 11.243 1.00 94.25 107 LEU A N 1
ATOM 786 C CA . LEU A 1 107 ? -10.396 14.542 11.019 1.00 94.25 107 LEU A CA 1
ATOM 787 C C . LEU A 1 107 ? -9.690 13.214 11.327 1.00 94.25 107 LEU A C 1
ATOM 789 O O . LEU A 1 107 ? -8.748 12.857 10.620 1.00 94.25 107 LEU A O 1
ATOM 793 N N . ALA A 1 108 ? -10.142 12.476 12.348 1.00 95.75 108 ALA A N 1
ATOM 794 C CA . ALA A 1 108 ? -9.591 11.164 12.675 1.00 95.75 108 ALA A CA 1
ATOM 795 C C . ALA A 1 108 ? -9.752 10.179 11.505 1.00 95.75 108 ALA A C 1
ATOM 797 O O . ALA A 1 108 ? -8.786 9.523 11.118 1.00 95.75 108 ALA A O 1
ATOM 798 N N . GLU A 1 109 ? -10.932 10.133 10.884 1.00 95.44 109 GLU A N 1
ATOM 799 C CA . GLU A 1 109 ? -11.207 9.282 9.720 1.00 95.44 109 GLU A CA 1
ATOM 800 C C . GLU A 1 109 ? -10.348 9.688 8.520 1.00 95.44 109 GLU A C 1
ATOM 802 O O . GLU A 1 109 ? -9.739 8.833 7.876 1.00 95.44 109 GLU A O 1
ATOM 807 N N . LEU A 1 110 ? -10.229 10.993 8.259 1.00 96.19 110 LEU A N 1
ATOM 808 C CA . LEU A 1 110 ? -9.448 11.519 7.138 1.00 96.19 110 LEU A CA 1
ATOM 809 C C . LEU A 1 110 ? -7.951 11.245 7.286 1.00 96.19 110 LEU A C 1
ATOM 811 O O . LEU A 1 110 ? -7.293 10.834 6.330 1.00 96.19 110 LEU A O 1
ATOM 815 N N . VAL A 1 111 ? -7.397 11.437 8.482 1.00 95.00 111 VAL A N 1
ATOM 816 C CA . VAL A 1 111 ? -5.975 11.184 8.742 1.00 95.00 111 VAL A CA 1
ATOM 817 C C . VAL A 1 111 ? -5.674 9.684 8.703 1.00 95.00 111 VAL A C 1
ATOM 819 O O . VAL A 1 111 ? -4.656 9.288 8.130 1.00 95.00 111 VAL A O 1
ATOM 822 N N . ILE A 1 112 ? -6.570 8.839 9.228 1.00 96.75 112 ILE A N 1
ATOM 823 C CA . ILE A 1 112 ? -6.439 7.380 9.129 1.00 96.75 112 ILE A CA 1
ATOM 824 C C . ILE A 1 112 ? -6.531 6.912 7.676 1.00 96.75 112 ILE A C 1
ATOM 826 O O . ILE A 1 112 ? -5.686 6.124 7.254 1.00 96.75 112 ILE A O 1
ATOM 830 N N . ALA A 1 113 ? -7.480 7.424 6.890 1.00 94.81 113 ALA A N 1
ATOM 831 C CA . ALA A 1 113 ? -7.592 7.111 5.466 1.00 94.81 113 ALA A CA 1
ATOM 832 C C . ALA A 1 113 ? -6.341 7.550 4.687 1.00 94.81 113 ALA A C 1
ATOM 834 O O . ALA A 1 113 ? -5.823 6.793 3.864 1.00 94.81 113 ALA A O 1
ATOM 835 N N . SER A 1 114 ? -5.801 8.735 4.992 1.00 95.56 114 SER A N 1
ATOM 836 C CA . SER A 1 114 ? -4.551 9.215 4.396 1.00 95.56 114 SER A CA 1
ATOM 837 C C . SER A 1 114 ? -3.379 8.284 4.710 1.00 95.56 114 SER A C 1
ATOM 839 O O . SER A 1 114 ? -2.644 7.881 3.808 1.00 95.56 114 SER A O 1
ATOM 841 N N . ASN A 1 115 ? -3.227 7.887 5.977 1.00 95.81 115 ASN A N 1
ATOM 842 C CA . ASN A 1 115 ? -2.160 6.982 6.394 1.00 95.81 115 ASN A CA 1
ATOM 843 C C . ASN A 1 115 ? -2.347 5.571 5.807 1.00 95.81 115 ASN A C 1
ATOM 845 O O . ASN A 1 115 ? -1.370 4.968 5.378 1.00 95.81 115 ASN A O 1
ATOM 849 N N . ALA A 1 116 ? -3.581 5.072 5.697 1.00 95.69 116 ALA A N 1
ATOM 850 C CA . ALA A 1 116 ? -3.869 3.775 5.079 1.00 95.69 116 ALA A CA 1
ATOM 851 C C . ALA A 1 116 ? -3.494 3.745 3.589 1.00 95.69 116 ALA A C 1
ATOM 853 O O . ALA A 1 116 ? -2.996 2.729 3.112 1.00 95.69 116 ALA A O 1
ATOM 854 N N . ASN A 1 117 ? -3.676 4.862 2.877 1.00 93.50 117 ASN A N 1
ATOM 855 C CA . ASN A 1 117 ? -3.229 5.022 1.492 1.00 93.50 117 ASN A CA 1
ATOM 856 C C . ASN A 1 117 ? -1.697 5.116 1.376 1.00 93.50 117 ASN A C 1
ATOM 858 O O . ASN A 1 117 ? -1.099 4.525 0.482 1.00 93.50 117 ASN A O 1
ATOM 862 N N . MET A 1 118 ? -1.064 5.884 2.265 1.00 90.12 118 MET A N 1
ATOM 863 C CA . MET A 1 118 ? 0.342 6.282 2.136 1.00 90.12 118 MET A CA 1
ATOM 864 C C . MET A 1 118 ? 1.314 5.323 2.818 1.00 90.12 118 MET A C 1
ATOM 866 O O . MET A 1 118 ? 2.255 4.840 2.196 1.00 90.12 118 MET A O 1
ATOM 870 N N . GLY A 1 119 ? 1.109 5.090 4.113 1.00 89.19 119 GLY A N 1
ATOM 871 C CA . GLY A 1 119 ? 1.937 4.200 4.924 1.00 89.19 119 GLY A CA 1
ATOM 872 C C . GLY A 1 119 ? 1.437 2.754 4.927 1.00 89.19 119 GLY A C 1
ATOM 873 O O . GLY A 1 119 ? 2.213 1.841 5.203 1.00 89.19 119 GLY A O 1
ATOM 874 N N . GLY A 1 120 ? 0.169 2.538 4.568 1.00 91.88 120 GLY A N 1
ATOM 875 C CA . GLY A 1 120 ? -0.439 1.219 4.466 1.00 91.88 120 GLY A CA 1
ATOM 876 C C . GLY A 1 120 ? -1.272 0.815 5.688 1.00 91.88 120 GLY A C 1
ATOM 877 O O . GLY A 1 120 ? -1.402 1.559 6.665 1.00 91.88 120 GLY A O 1
ATOM 878 N N . PRO A 1 121 ? -1.861 -0.393 5.657 1.00 92.44 121 PRO A N 1
ATOM 879 C CA . PRO A 1 121 ? -2.785 -0.865 6.689 1.00 92.44 121 PRO A CA 1
ATOM 880 C C . PRO A 1 121 ? -2.139 -0.975 8.078 1.00 92.44 121 PRO A C 1
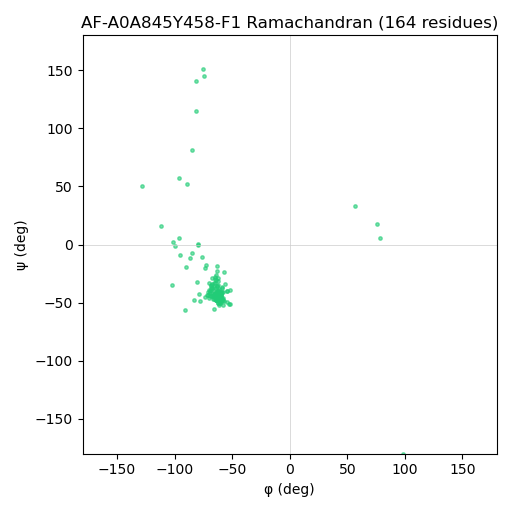ATOM 882 O O . PRO A 1 121 ? -2.793 -0.698 9.081 1.00 92.44 121 PRO A O 1
ATOM 885 N N . THR A 1 122 ? -0.857 -1.340 8.152 1.00 91.12 122 THR A N 1
ATOM 886 C CA . THR A 1 122 ? -0.135 -1.539 9.419 1.00 91.12 122 THR A CA 1
ATOM 887 C C . THR A 1 122 ? 0.184 -0.215 10.111 1.00 91.12 122 THR A C 1
ATOM 889 O O . THR A 1 122 ? -0.077 -0.061 11.304 1.00 91.12 122 THR A O 1
ATOM 892 N N . THR A 1 123 ? 0.675 0.785 9.373 1.00 93.62 123 THR A N 1
ATOM 893 C CA . THR A 1 123 ? 0.972 2.114 9.933 1.00 93.62 123 THR A CA 1
ATOM 894 C C . THR A 1 123 ? -0.303 2.851 10.328 1.00 93.62 123 THR A C 1
ATOM 896 O O . THR A 1 123 ? -0.313 3.562 11.336 1.00 93.62 123 THR A O 1
ATOM 899 N N . ALA A 1 124 ? -1.386 2.677 9.567 1.00 96.19 124 ALA A N 1
ATOM 900 C CA . ALA A 1 124 ? -2.688 3.258 9.869 1.00 96.19 124 ALA A CA 1
ATOM 901 C C . ALA A 1 124 ? -3.312 2.640 11.125 1.00 96.19 124 ALA A C 1
ATOM 903 O O . ALA A 1 124 ? -3.756 3.375 12.007 1.00 96.19 124 ALA A O 1
ATOM 904 N N . ALA A 1 125 ? -3.256 1.313 11.261 1.00 94.44 125 ALA A N 1
ATOM 905 C CA . ALA A 1 125 ? -3.668 0.623 12.480 1.00 94.44 125 ALA A CA 1
ATOM 906 C C . ALA A 1 125 ? -2.843 1.069 13.696 1.00 94.44 125 ALA A C 1
ATOM 908 O O . ALA A 1 125 ? -3.407 1.391 14.740 1.00 94.44 125 ALA A O 1
ATOM 909 N N . ALA A 1 126 ? -1.516 1.159 13.551 1.00 94.19 126 ALA A N 1
ATOM 910 C CA . ALA A 1 126 ? -0.632 1.629 14.614 1.00 94.19 126 ALA A CA 1
ATOM 911 C C . ALA A 1 126 ? -0.964 3.066 15.049 1.00 94.19 126 ALA A C 1
ATOM 913 O O . ALA A 1 126 ? -0.996 3.354 16.245 1.00 94.19 126 ALA A O 1
ATOM 914 N N . MET A 1 127 ? -1.264 3.955 14.097 1.00 97.06 127 MET A N 1
ATOM 915 C CA . MET A 1 127 ? -1.698 5.323 14.382 1.00 97.06 127 MET A CA 1
ATOM 916 C C . MET A 1 127 ? -3.039 5.356 15.121 1.00 97.06 127 MET A C 1
ATOM 918 O O . MET A 1 127 ? -3.151 6.075 16.112 1.00 97.06 127 MET A O 1
ATOM 922 N N . ALA A 1 128 ? -4.035 4.581 14.680 1.00 97.12 128 ALA A N 1
ATOM 923 C CA . ALA A 1 128 ? -5.330 4.498 15.354 1.00 97.12 128 ALA A CA 1
ATOM 924 C C . ALA A 1 128 ? -5.168 4.039 16.811 1.00 97.12 128 ALA A C 1
ATOM 926 O O . ALA A 1 128 ? -5.663 4.707 17.718 1.00 97.12 128 ALA A O 1
ATOM 927 N N . THR A 1 129 ? -4.390 2.979 17.048 1.00 96.06 129 THR A N 1
ATOM 928 C CA . THR A 1 129 ? -4.088 2.480 18.398 1.00 96.06 129 THR A CA 1
ATOM 929 C C . THR A 1 129 ? -3.348 3.522 19.242 1.00 96.06 129 THR A C 1
ATOM 931 O O . THR A 1 129 ? -3.739 3.794 20.374 1.00 96.06 129 THR A O 1
ATOM 934 N N . ALA A 1 130 ? -2.310 4.170 18.697 1.00 96.88 130 ALA A N 1
ATOM 935 C CA . ALA A 1 130 ? -1.532 5.185 19.416 1.00 96.88 130 ALA A CA 1
ATOM 936 C C . ALA A 1 130 ? -2.358 6.427 19.795 1.00 96.88 130 ALA A C 1
ATOM 938 O O . ALA A 1 130 ? -2.039 7.115 20.764 1.00 96.88 130 ALA A O 1
ATOM 939 N N . ARG A 1 131 ? -3.417 6.722 19.034 1.00 96.56 131 ARG A N 1
ATOM 940 C CA . ARG A 1 131 ? -4.345 7.836 19.278 1.00 96.56 131 ARG A CA 1
ATOM 941 C C . ARG A 1 131 ? -5.606 7.422 20.040 1.00 96.56 131 ARG A C 1
ATOM 943 O O . ARG A 1 131 ? -6.482 8.263 20.214 1.00 96.56 131 ARG A O 1
ATOM 950 N N . GLN A 1 132 ? -5.686 6.170 20.503 1.00 96.81 132 GLN A N 1
ATOM 951 C CA . GLN A 1 132 ? -6.848 5.597 21.197 1.00 96.81 132 GLN A CA 1
ATOM 952 C C . GLN A 1 132 ? -8.145 5.675 20.370 1.00 96.81 132 GLN A C 1
ATOM 954 O O . GLN A 1 132 ? -9.247 5.839 20.894 1.00 96.81 132 GLN A O 1
ATOM 959 N N . TRP A 1 133 ? -8.019 5.562 19.048 1.00 97.56 133 TRP A N 1
ATOM 960 C CA . TRP A 1 133 ? -9.133 5.484 18.108 1.00 97.56 133 TRP A CA 1
ATOM 961 C C . TRP A 1 133 ? -9.438 4.024 17.771 1.00 97.56 133 TRP A C 1
ATOM 963 O O . TRP A 1 133 ? -9.419 3.628 16.607 1.00 97.56 133 TRP A O 1
ATOM 973 N N . ASP A 1 134 ? -9.726 3.211 18.788 1.00 95.06 134 ASP A N 1
ATOM 974 C CA . ASP A 1 134 ? -9.855 1.750 18.652 1.00 95.06 134 ASP A CA 1
ATOM 975 C C . ASP A 1 134 ? -10.896 1.339 17.596 1.00 95.06 134 ASP A C 1
ATOM 977 O O . ASP A 1 134 ? -10.704 0.382 16.846 1.00 95.06 134 ASP A O 1
ATOM 981 N N . LYS A 1 135 ? -11.970 2.131 17.460 1.00 96.88 135 LYS A N 1
ATOM 982 C CA . LYS A 1 135 ? -13.022 1.939 16.446 1.00 96.88 135 LYS A CA 1
ATOM 983 C C . LYS A 1 135 ? -12.517 2.072 15.004 1.00 96.88 135 LYS A C 1
ATOM 985 O O . LYS A 1 135 ? -13.155 1.545 14.099 1.00 96.88 135 LYS A O 1
ATOM 990 N N . LEU A 1 136 ? -11.396 2.762 14.785 1.00 96.75 136 LEU A N 1
ATOM 991 C CA . LEU A 1 136 ? -10.802 2.999 13.467 1.00 96.75 136 LEU A CA 1
ATOM 992 C C . LEU A 1 136 ? -9.705 1.989 13.106 1.00 96.75 136 LEU A C 1
ATOM 994 O O . LEU A 1 136 ? -9.307 1.949 11.946 1.00 96.75 136 LEU A O 1
ATOM 998 N N . VAL A 1 137 ? -9.255 1.133 14.032 1.00 96.81 137 VAL A N 1
ATOM 999 C CA . VAL A 1 137 ? -8.202 0.134 13.761 1.00 96.81 137 VAL A CA 1
ATOM 1000 C C . VAL A 1 137 ? -8.641 -0.852 12.677 1.00 96.81 137 VAL A C 1
ATOM 1002 O O . VAL A 1 137 ? -7.947 -1.035 11.678 1.00 96.81 137 VAL A O 1
ATOM 1005 N N . THR A 1 138 ? -9.814 -1.470 12.832 1.00 95.44 138 THR A N 1
ATOM 1006 C CA . THR A 1 138 ? -10.334 -2.416 11.835 1.00 95.44 138 THR A CA 1
ATOM 1007 C C . THR A 1 138 ? -10.619 -1.734 10.489 1.00 95.44 138 THR A C 1
ATOM 1009 O O . THR A 1 138 ? -10.125 -2.237 9.477 1.00 95.44 138 THR A O 1
ATOM 1012 N N . PRO A 1 139 ? -11.316 -0.577 10.431 1.00 95.19 139 PRO A N 1
ATOM 1013 C CA . PRO A 1 139 ? -11.455 0.193 9.195 1.00 95.19 139 PRO A CA 1
ATOM 1014 C C . PRO A 1 139 ? -10.124 0.547 8.520 1.00 95.19 139 PRO A C 1
ATOM 1016 O O . PRO A 1 139 ? -10.027 0.439 7.301 1.00 95.19 139 PRO A O 1
ATOM 1019 N N . ALA A 1 140 ? -9.089 0.916 9.281 1.00 96.19 140 ALA A N 1
ATOM 1020 C CA . ALA A 1 140 ? -7.770 1.248 8.743 1.00 96.19 140 ALA A CA 1
ATOM 1021 C C . ALA A 1 140 ? -7.132 0.061 8.006 1.00 96.19 140 ALA A C 1
ATOM 1023 O O . ALA A 1 140 ? -6.660 0.205 6.875 1.00 96.19 140 ALA A O 1
ATOM 1024 N N . ILE A 1 141 ? -7.163 -1.124 8.628 1.00 94.81 141 ILE A N 1
ATOM 1025 C CA . ILE A 1 141 ? -6.611 -2.355 8.048 1.00 94.81 141 ILE A CA 1
ATOM 1026 C C . ILE A 1 141 ? -7.389 -2.740 6.789 1.00 94.81 141 ILE A C 1
ATOM 1028 O O . ILE A 1 141 ? -6.784 -3.022 5.754 1.00 94.81 141 ILE A O 1
ATOM 1032 N N . LEU A 1 142 ? -8.723 -2.733 6.858 1.00 94.31 142 LEU A N 1
ATOM 1033 C CA . LEU A 1 142 ? -9.579 -3.100 5.729 1.00 94.31 142 LEU A CA 1
ATOM 1034 C C . LEU A 1 142 ? -9.418 -2.129 4.557 1.00 94.31 142 LEU A C 1
ATOM 1036 O O . LEU A 1 142 ? -9.231 -2.573 3.429 1.00 94.31 142 LEU A O 1
ATOM 1040 N N . CYS A 1 143 ? -9.424 -0.821 4.817 1.00 95.06 143 CYS A N 1
ATOM 1041 C CA . CYS A 1 143 ? -9.238 0.199 3.788 1.00 95.06 143 CYS A CA 1
ATOM 1042 C C . CYS A 1 143 ? -7.870 0.062 3.104 1.00 95.06 143 CYS A C 1
ATOM 1044 O O . CYS A 1 143 ? -7.803 -0.000 1.878 1.00 95.06 143 CYS A O 1
ATOM 1046 N N . GLY A 1 144 ? -6.787 -0.071 3.879 1.00 94.44 144 GLY A N 1
ATOM 1047 C CA . GLY A 1 144 ? -5.440 -0.216 3.319 1.00 94.44 144 GLY A CA 1
ATOM 1048 C C . GLY A 1 144 ? -5.258 -1.512 2.521 1.00 94.44 144 GLY A C 1
ATOM 1049 O O . GLY A 1 144 ? -4.725 -1.493 1.413 1.00 94.44 144 GLY A O 1
ATOM 1050 N N . THR A 1 145 ? -5.737 -2.645 3.043 1.00 93.00 145 THR A N 1
ATOM 1051 C CA . THR A 1 145 ? -5.617 -3.946 2.355 1.00 93.00 145 THR A CA 1
ATOM 1052 C C . THR A 1 145 ? -6.490 -4.038 1.104 1.00 93.00 145 THR A C 1
ATOM 1054 O O . THR A 1 145 ? -6.022 -4.535 0.079 1.00 93.00 145 THR A O 1
ATOM 1057 N N . LEU A 1 146 ? -7.719 -3.513 1.143 1.00 94.06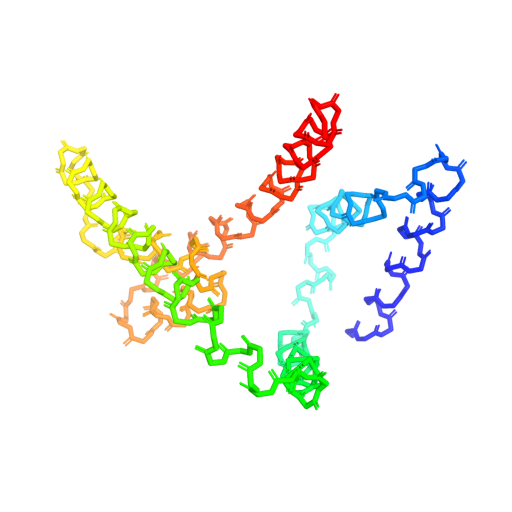 146 LEU A N 1
ATOM 1058 C CA . LEU A 1 146 ? -8.583 -3.411 -0.035 1.00 94.06 146 LEU A CA 1
ATOM 1059 C C . LEU A 1 146 ? -7.978 -2.470 -1.081 1.00 94.06 146 LEU A C 1
ATOM 1061 O O . LEU A 1 146 ? -7.961 -2.796 -2.268 1.00 94.06 146 LEU A O 1
ATOM 1065 N N . GLY A 1 147 ? -7.438 -1.335 -0.634 1.00 94.06 147 GLY A N 1
ATOM 1066 C CA . GLY A 1 147 ? -6.710 -0.394 -1.476 1.00 94.06 147 GLY A CA 1
ATOM 1067 C C . GLY A 1 147 ? -5.575 -1.084 -2.226 1.00 94.06 147 GLY A C 1
ATOM 1068 O O . GLY A 1 147 ? -5.519 -0.987 -3.447 1.00 94.06 147 GLY A O 1
ATOM 1069 N N . TYR A 1 148 ? -4.735 -1.863 -1.540 1.00 91.38 148 TYR A N 1
ATOM 1070 C CA . TYR A 1 148 ? -3.681 -2.652 -2.189 1.00 91.38 148 TYR A CA 1
ATOM 1071 C C . TYR A 1 148 ? -4.220 -3.695 -3.163 1.00 91.38 148 TYR A C 1
ATOM 1073 O O . TYR A 1 148 ? -3.696 -3.806 -4.275 1.00 91.38 148 TYR A O 1
ATOM 1081 N N . ALA A 1 149 ? -5.272 -4.421 -2.784 1.00 93.38 149 ALA A N 1
ATOM 1082 C CA . ALA A 1 149 ? -5.875 -5.424 -3.652 1.00 93.38 149 ALA A CA 1
ATOM 1083 C C . ALA A 1 149 ? -6.350 -4.813 -4.977 1.00 93.38 149 ALA A C 1
ATOM 1085 O O . ALA A 1 149 ? -6.122 -5.406 -6.022 1.00 93.38 149 ALA A O 1
ATOM 1086 N N . VAL A 1 150 ? -6.950 -3.619 -4.955 1.00 94.56 150 VAL A N 1
ATOM 1087 C CA . VAL A 1 150 ? -7.471 -2.949 -6.159 1.00 94.56 150 VAL A CA 1
ATOM 1088 C C . VAL A 1 150 ? -6.376 -2.182 -6.911 1.00 94.56 150 VAL A C 1
ATOM 1090 O O . VAL A 1 150 ? -6.228 -2.334 -8.127 1.00 94.56 150 VAL A O 1
ATOM 1093 N N . ALA A 1 151 ? -5.579 -1.380 -6.204 1.00 93.69 151 ALA A N 1
ATOM 1094 C CA . ALA A 1 151 ? -4.561 -0.513 -6.795 1.00 93.69 151 ALA A CA 1
ATOM 1095 C C . ALA A 1 151 ? -3.475 -1.301 -7.533 1.00 93.69 151 ALA A C 1
ATOM 1097 O O . ALA A 1 151 ? -2.933 -0.806 -8.517 1.00 93.69 151 ALA A O 1
ATOM 1098 N N . THR A 1 152 ? -3.197 -2.540 -7.118 1.00 92.62 152 THR A N 1
ATOM 1099 C CA . THR A 1 152 ? -2.236 -3.413 -7.805 1.00 92.62 152 THR A CA 1
ATOM 1100 C C . THR A 1 152 ? -2.657 -3.692 -9.254 1.00 92.62 152 THR A C 1
ATOM 1102 O O . THR A 1 152 ? -1.838 -3.561 -10.166 1.00 92.62 152 THR A O 1
A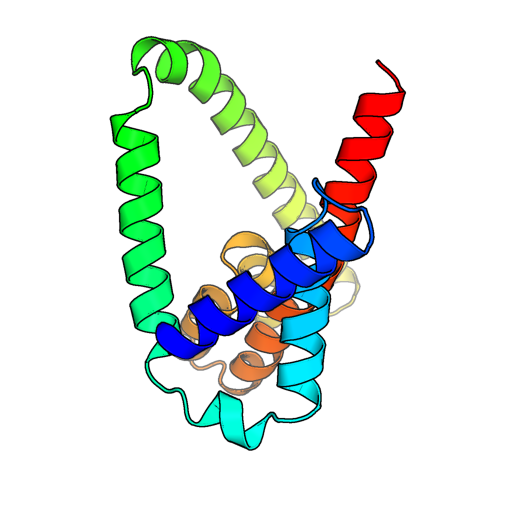TOM 1105 N N . PHE A 1 153 ? -3.939 -3.982 -9.510 1.00 93.69 153 PHE A N 1
ATOM 1106 C CA . PHE A 1 153 ? -4.440 -4.177 -10.880 1.00 93.69 153 PHE A CA 1
ATOM 1107 C C . PHE A 1 153 ? -4.448 -2.877 -11.673 1.00 93.69 153 PHE A C 1
ATOM 1109 O O . PHE A 1 153 ? -4.016 -2.866 -12.826 1.00 93.69 153 PHE A O 1
ATOM 1116 N N . ILE A 1 154 ? -4.907 -1.785 -11.055 1.00 95.25 154 ILE A N 1
ATOM 1117 C CA . ILE A 1 154 ? -4.950 -0.470 -11.706 1.00 95.25 154 ILE A CA 1
ATOM 1118 C C . ILE A 1 154 ? -3.536 -0.030 -12.099 1.00 95.25 154 ILE A C 1
ATOM 1120 O O . ILE A 1 154 ? -3.326 0.398 -13.229 1.00 95.25 154 ILE A O 1
ATOM 1124 N N . GLY A 1 155 ? -2.559 -0.179 -11.205 1.00 93.00 155 GLY A N 1
ATOM 1125 C CA . GLY A 1 155 ? -1.173 0.219 -11.435 1.00 93.00 155 GLY A CA 1
ATOM 1126 C C . GLY A 1 155 ? -0.512 -0.573 -12.559 1.00 93.00 155 GLY A C 1
ATOM 1127 O O . GLY A 1 155 ? 0.066 0.020 -13.470 1.00 93.00 155 GLY A O 1
ATOM 1128 N N . VAL A 1 156 ? -0.645 -1.904 -12.552 1.00 91.31 156 VAL A N 1
ATOM 1129 C CA . VAL A 1 156 ? -0.115 -2.744 -13.641 1.00 91.31 156 VAL A CA 1
ATOM 1130 C C . VAL A 1 156 ? -0.837 -2.453 -14.959 1.00 91.31 156 VAL A C 1
ATOM 1132 O O . VAL A 1 156 ? -0.190 -2.345 -16.001 1.00 91.31 156 VAL A O 1
ATOM 1135 N N . GLY A 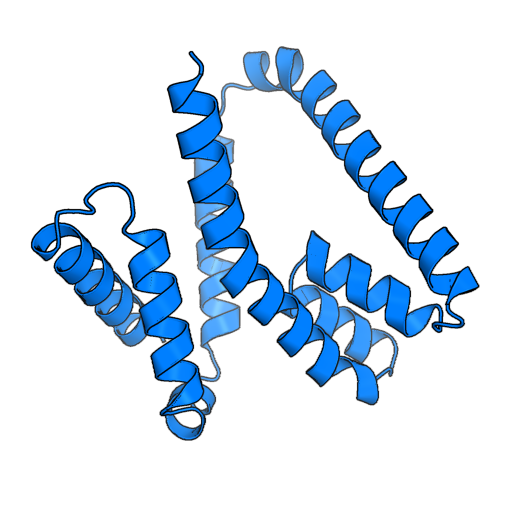1 157 ? -2.161 -2.286 -14.925 1.00 92.38 157 GLY A N 1
ATOM 1136 C CA . GLY A 1 157 ? -2.965 -1.940 -16.096 1.00 92.38 157 GLY A CA 1
ATOM 1137 C C . GLY A 1 157 ? -2.548 -0.605 -16.711 1.00 92.38 157 GLY A C 1
ATOM 1138 O O . GLY A 1 157 ? -2.278 -0.541 -17.909 1.00 92.38 157 GLY A O 1
ATOM 1139 N N . LEU A 1 158 ? -2.412 0.436 -15.887 1.00 94.31 158 LEU A N 1
ATOM 1140 C CA . LEU A 1 158 ? -1.952 1.754 -16.315 1.00 94.31 158 LEU A CA 1
ATOM 1141 C C . LEU A 1 158 ? -0.521 1.699 -16.858 1.00 94.31 158 LEU A C 1
ATOM 1143 O O . LEU A 1 158 ? -0.248 2.285 -17.900 1.00 94.31 158 LEU A O 1
ATOM 1147 N N . GLY A 1 159 ? 0.382 0.959 -16.210 1.00 92.00 159 GLY A N 1
ATOM 1148 C CA . GLY A 1 159 ? 1.753 0.781 -16.692 1.00 92.00 159 GLY A CA 1
ATOM 1149 C C . GLY A 1 159 ? 1.812 0.115 -18.070 1.00 92.00 159 GLY A C 1
ATOM 1150 O O . GLY A 1 159 ? 2.536 0.574 -18.954 1.00 92.00 159 GLY A O 1
ATOM 1151 N N . ASN A 1 160 ? 1.007 -0.927 -18.286 1.00 90.50 160 ASN A N 1
ATOM 1152 C CA . ASN A 1 160 ? 0.898 -1.583 -19.590 1.00 90.50 160 ASN A CA 1
ATOM 1153 C C . ASN A 1 160 ? 0.276 -0.662 -20.647 1.00 90.50 160 ASN A C 1
ATOM 1155 O O . ASN A 1 160 ? 0.744 -0.641 -21.784 1.00 90.50 160 ASN A O 1
ATOM 1159 N N . PHE A 1 161 ? -0.741 0.116 -20.271 1.00 93.38 161 PHE A N 1
ATOM 1160 C CA . PHE A 1 161 ? -1.374 1.092 -21.153 1.00 93.38 161 PHE A CA 1
ATOM 1161 C C . PHE A 1 161 ? -0.389 2.180 -21.589 1.00 93.38 161 PHE A C 1
ATOM 1163 O O . PHE A 1 161 ? -0.214 2.399 -22.785 1.00 93.38 161 PHE A O 1
ATOM 1170 N N . LEU A 1 162 ? 0.323 2.800 -20.647 1.00 93.88 162 LEU A N 1
ATOM 1171 C CA . LEU A 1 162 ? 1.330 3.817 -20.954 1.00 93.88 162 LEU A CA 1
ATOM 1172 C C . LEU A 1 162 ? 2.448 3.254 -21.836 1.00 93.88 162 LEU A C 1
ATOM 1174 O O . LEU A 1 162 ? 2.827 3.886 -22.813 1.00 93.88 162 LEU A O 1
ATOM 1178 N N . ARG A 1 163 ? 2.911 2.028 -21.569 1.00 90.44 163 ARG A N 1
ATOM 1179 C CA . ARG A 1 163 ? 3.899 1.352 -22.420 1.00 90.44 163 ARG A CA 1
ATOM 1180 C C . ARG A 1 163 ? 3.381 1.064 -23.833 1.00 90.44 163 ARG A C 1
ATOM 1182 O O . ARG A 1 163 ? 4.170 1.004 -24.766 1.00 90.44 163 ARG A O 1
ATOM 1189 N N . SER A 1 164 ? 2.078 0.847 -24.005 1.00 90.75 164 SER A N 1
ATOM 1190 C CA . SER A 1 164 ? 1.491 0.656 -25.338 1.00 90.75 164 SER A CA 1
ATOM 1191 C C . SER A 1 164 ? 1.428 1.949 -26.159 1.00 90.75 164 SER A C 1
ATOM 1193 O O . SER A 1 164 ? 1.302 1.881 -27.378 1.00 90.75 164 SER A O 1
ATOM 1195 N N . LEU A 1 165 ? 1.541 3.110 -25.502 1.00 91.44 165 LEU A N 1
ATOM 1196 C CA . LEU A 1 165 ? 1.520 4.428 -26.138 1.00 91.44 165 LEU A CA 1
ATOM 1197 C C . LEU A 1 165 ? 2.903 4.902 -26.629 1.00 91.44 165 LEU A C 1
ATOM 1199 O O . LEU A 1 165 ? 2.945 5.874 -27.382 1.00 91.44 165 LEU A O 1
ATOM 1203 N N . GLY A 1 166 ? 4.003 4.231 -26.252 1.00 66.06 166 GLY A N 1
ATOM 1204 C CA . GLY A 1 166 ? 5.372 4.554 -26.689 1.00 66.06 166 GLY A CA 1
ATOM 1205 C C . GLY A 1 166 ? 6.417 4.348 -25.605 1.00 66.06 166 GLY A C 1
ATOM 1206 O O . GLY A 1 166 ? 6.615 5.293 -24.813 1.00 66.06 166 GLY A O 1
#

Secondary structure (DSSP, 8-state):
-HHHHHHHHHHHHHHHHHTT-TT-HHHHHHHHHHHHHHH-HHHHTT-TTHHHHHHHHHHHHHHHHHHTS-HHHHHHHHHHHHHHHHHHHHHHHHHHHHHHHHTT--HHHHHHHHHHHHT-HHHHHHHHHHTT-HHHHHHHHHHHHHHHHHHHHHHHHHHHHHHHT-

Solvent-accessible surface area (backbone atoms only — not comparable to full-atom values): 8859 Å² total; per-residue (Å²): 88,68,69,57,52,51,50,49,47,53,51,18,42,51,50,18,47,74,73,67,36,75,90,42,28,69,57,44,30,47,53,51,51,53,48,47,50,69,77,38,44,77,65,60,67,66,51,80,59,40,63,63,53,50,51,54,52,49,51,53,52,51,50,51,54,57,72,71,49,58,65,70,59,42,62,71,49,40,55,59,52,48,51,51,49,50,50,52,53,51,49,51,52,50,50,47,54,53,54,36,50,74,71,69,51,54,68,70,58,50,53,33,53,51,30,9,72,72,68,24,23,66,52,13,22,50,50,21,54,77,68,69,36,64,85,44,25,63,56,17,34,51,54,16,51,51,46,50,64,52,48,53,53,52,52,53,50,50,52,54,52,54,58,73,76,108

Radius of gyration: 18.64 Å; Cα contacts (8 Å, |Δi|>4): 105; chains: 1; bounding box: 44×42×48 Å